Protein AF-A0A6B3EU23-F1 (afdb_monomer_lite)

Foldseek 3Di:
DPDDPPLDDQDDQCCVVPVVQDPLNSLLVSLCVQPDPVSHPPDVVLSVVQVVCVVVVHRGVSVVSVVVVVVDDDPDPDDD

Secondary structure (DSSP, 8-state):
---SSS--SPPPPGGGT-TTS-HHHHHHHHHHH-SSGGGS-SSHHHHHHHHHHHHTTPPPHHHHHHHHHHTS--------

Structure (mmCIF, N/CA/C/O backbone):
data_AF-A0A6B3EU23-F1
#
_entry.id   AF-A0A6B3EU23-F1
#
loop_
_atom_site.group_PDB
_atom_site.id
_atom_site.type_symbol
_atom_site.label_atom_id
_atom_site.label_alt_id
_atom_site.label_comp_id
_atom_site.label_asym_id
_atom_site.label_entity_id
_atom_site.label_seq_id
_atom_site.pdbx_PDB_ins_code
_atom_site.Cartn_x
_atom_site.Cartn_y
_atom_site.Cartn_z
_atom_site.occupancy
_atom_site.B_iso_or_equiv
_atom_site.auth_seq_id
_atom_site.auth_comp_id
_atom_site.auth_asym_id
_atom_site.auth_atom_id
_atom_site.pdbx_PDB_model_num
ATOM 1 N N . ALA A 1 1 ? 22.483 12.569 -21.054 1.00 45.06 1 ALA A N 1
ATOM 2 C CA . ALA A 1 1 ? 21.431 11.636 -20.607 1.00 45.06 1 ALA A CA 1
ATOM 3 C C . ALA A 1 1 ? 21.378 11.685 -19.084 1.00 45.06 1 ALA A C 1
ATOM 5 O O . ALA A 1 1 ? 22.354 11.326 -18.441 1.00 45.06 1 ALA A O 1
ATOM 6 N N . VAL A 1 2 ? 20.309 12.257 -18.529 1.00 44.25 2 VAL A N 1
ATOM 7 C CA . VAL A 1 2 ? 20.145 12.557 -17.096 1.00 44.25 2 VAL A CA 1
ATOM 8 C C . VAL A 1 2 ? 19.285 11.449 -16.491 1.00 44.25 2 VAL A C 1
ATOM 10 O O . VAL A 1 2 ? 18.067 11.539 -16.559 1.00 44.25 2 VAL A O 1
ATOM 13 N N . ALA A 1 3 ? 19.886 10.351 -16.019 1.00 49.78 3 ALA A N 1
ATOM 14 C CA . ALA A 1 3 ? 19.092 9.205 -15.553 1.00 49.78 3 ALA A CA 1
ATOM 15 C C . ALA A 1 3 ? 19.796 8.256 -14.560 1.00 49.78 3 ALA A C 1
ATOM 17 O O . ALA A 1 3 ? 19.511 7.066 -14.596 1.00 49.78 3 ALA A O 1
ATOM 18 N N . TYR A 1 4 ? 20.724 8.714 -13.702 1.00 47.38 4 TYR A N 1
ATOM 19 C CA . TYR A 1 4 ? 21.471 7.755 -12.858 1.00 47.38 4 TYR A CA 1
ATOM 20 C C . TYR A 1 4 ? 21.774 8.111 -11.390 1.00 47.38 4 TYR A C 1
ATOM 22 O O . TYR A 1 4 ? 22.412 7.294 -10.739 1.00 47.38 4 TYR A O 1
ATOM 30 N N . GLN A 1 5 ? 21.369 9.254 -10.816 1.00 48.12 5 GLN A N 1
ATOM 31 C CA . GLN A 1 5 ? 22.051 9.733 -9.587 1.00 48.12 5 GLN A CA 1
ATOM 32 C C . GLN A 1 5 ? 21.193 10.165 -8.379 1.00 48.12 5 GLN A C 1
ATOM 34 O O . GLN A 1 5 ? 21.643 10.989 -7.601 1.00 48.12 5 GLN A O 1
ATOM 39 N N . HIS A 1 6 ? 20.027 9.557 -8.128 1.00 50.00 6 HIS A N 1
ATOM 40 C CA . HIS A 1 6 ? 19.404 9.605 -6.782 1.00 50.00 6 HIS A CA 1
ATOM 41 C C . HIS A 1 6 ? 18.894 8.218 -6.346 1.00 50.00 6 HIS A C 1
ATOM 43 O O . HIS A 1 6 ? 17.748 8.043 -5.950 1.00 50.00 6 HIS A O 1
ATOM 49 N N . VAL A 1 7 ? 19.736 7.188 -6.496 1.00 51.47 7 VAL A N 1
ATOM 50 C CA . VAL A 1 7 ? 19.349 5.762 -6.368 1.00 51.47 7 VAL A CA 1
ATOM 51 C C . VAL A 1 7 ? 19.894 5.120 -5.077 1.00 51.47 7 VAL A C 1
ATOM 53 O O . VAL A 1 7 ? 20.084 3.911 -5.012 1.00 51.47 7 VAL A O 1
ATOM 56 N N . ARG A 1 8 ? 20.190 5.901 -4.028 1.00 50.84 8 ARG A N 1
ATOM 57 C CA . ARG A 1 8 ? 20.925 5.386 -2.850 1.00 50.84 8 ARG A CA 1
ATOM 58 C C . ARG A 1 8 ? 20.448 5.850 -1.478 1.00 50.84 8 ARG A C 1
ATOM 60 O O . ARG A 1 8 ? 21.115 5.548 -0.499 1.00 50.84 8 ARG A O 1
ATOM 67 N N . GLU A 1 9 ? 19.306 6.517 -1.386 1.00 57.72 9 GLU A N 1
ATOM 68 C CA . GLU A 1 9 ? 18.731 6.832 -0.079 1.00 57.72 9 GLU A CA 1
ATOM 69 C C . GLU A 1 9 ? 17.622 5.836 0.261 1.00 57.72 9 GLU A C 1
ATOM 71 O O . GLU A 1 9 ? 16.832 5.416 -0.601 1.00 57.72 9 GLU A O 1
ATOM 76 N N . GLU A 1 10 ? 17.636 5.389 1.515 1.00 64.38 10 GLU A N 1
ATOM 77 C CA . GLU A 1 10 ? 16.541 4.630 2.101 1.00 64.38 10 GLU A CA 1
ATOM 78 C C . GLU A 1 10 ? 15.275 5.479 2.019 1.00 64.38 10 GLU A C 1
ATOM 80 O O . GLU A 1 10 ? 15.308 6.658 2.385 1.00 64.38 10 GLU A O 1
ATOM 85 N N . PRO A 1 11 ? 14.171 4.926 1.493 1.00 70.50 11 PRO A N 1
ATOM 86 C CA . PRO A 1 11 ? 12.942 5.686 1.376 1.00 70.50 11 PRO A CA 1
ATOM 87 C C . PRO A 1 11 ? 12.488 6.092 2.776 1.00 70.50 11 PRO A C 1
ATOM 89 O O . PRO A 1 11 ? 12.252 5.237 3.629 1.00 70.50 11 PRO A O 1
ATOM 92 N N . GLN A 1 12 ? 12.384 7.400 3.014 1.00 79.00 12 GLN A N 1
ATOM 93 C CA . GLN A 1 12 ? 11.778 7.880 4.246 1.00 79.00 12 GLN A CA 1
ATOM 94 C C . GLN A 1 12 ? 10.292 7.506 4.258 1.00 79.00 12 GLN A C 1
ATOM 96 O O . GLN A 1 12 ? 9.659 7.520 3.194 1.00 79.00 12 GLN A O 1
ATOM 101 N N . PRO A 1 13 ? 9.729 7.168 5.431 1.00 83.25 13 PRO A N 1
ATOM 102 C CA . PRO A 1 13 ? 8.306 6.897 5.545 1.00 83.25 13 PRO A CA 1
ATOM 103 C C . PRO A 1 13 ? 7.503 8.094 5.024 1.00 83.25 13 PRO A C 1
ATOM 105 O O . PRO A 1 13 ? 7.838 9.234 5.360 1.00 83.25 13 PRO A O 1
ATOM 108 N N . PRO A 1 14 ? 6.465 7.878 4.202 1.00 84.50 14 PRO A N 1
ATOM 109 C CA . PRO A 1 14 ? 5.652 8.975 3.699 1.00 84.50 14 PRO A CA 1
ATOM 110 C C . PRO A 1 14 ? 4.979 9.791 4.819 1.00 84.50 14 PRO A C 1
ATOM 112 O O . PRO A 1 14 ? 4.802 10.997 4.642 1.00 84.50 14 PRO A O 1
ATOM 115 N N . SER A 1 15 ? 4.740 9.202 5.997 1.00 87.75 15 SER A N 1
ATOM 116 C CA . SER A 1 15 ? 4.296 9.914 7.208 1.00 87.75 15 SER A CA 1
ATOM 117 C C . SER A 1 15 ? 5.223 11.038 7.692 1.00 87.75 15 SER A C 1
ATOM 119 O O . SER A 1 15 ? 4.777 11.942 8.399 1.00 87.75 15 SER A O 1
ATOM 121 N N . VAL A 1 16 ? 6.502 11.043 7.288 1.00 86.75 16 VAL A N 1
ATOM 122 C CA . VAL A 1 16 ? 7.432 12.159 7.553 1.00 86.75 16 VAL A CA 1
ATOM 123 C C . VAL A 1 16 ? 7.032 13.415 6.776 1.00 86.75 16 VAL A C 1
ATOM 125 O O . VAL A 1 16 ? 7.279 14.532 7.233 1.00 86.75 16 VAL A O 1
ATOM 128 N N . PHE A 1 17 ? 6.421 13.243 5.605 1.00 87.69 17 PHE A N 1
ATOM 129 C CA . PHE A 1 17 ? 6.001 14.342 4.739 1.00 87.69 17 PHE A CA 1
ATOM 130 C C . PHE A 1 17 ? 4.543 14.739 4.971 1.00 87.69 17 PHE A C 1
ATOM 132 O O . PHE A 1 17 ? 4.213 15.915 4.820 1.00 87.69 17 PHE A O 1
ATOM 139 N N . ASP A 1 18 ? 3.692 13.782 5.344 1.00 87.25 18 ASP A N 1
ATOM 140 C CA . ASP A 1 18 ? 2.270 14.002 5.590 1.00 87.25 18 ASP A CA 1
ATOM 141 C C . ASP A 1 18 ? 1.791 13.202 6.820 1.00 87.25 18 ASP A C 1
ATOM 143 O O . ASP A 1 18 ? 1.687 11.976 6.753 1.00 87.25 18 ASP A O 1
ATOM 147 N N . PRO A 1 19 ? 1.471 13.866 7.947 1.00 86.56 19 PRO A N 1
ATOM 148 C CA . PRO A 1 19 ? 1.046 13.196 9.174 1.00 86.56 19 PRO A CA 1
ATOM 149 C C . PRO A 1 19 ? -0.336 12.528 9.079 1.00 86.56 19 PRO A C 1
ATOM 151 O O . PRO A 1 19 ? -0.704 11.798 10.000 1.00 86.56 19 PRO A O 1
ATOM 154 N N . 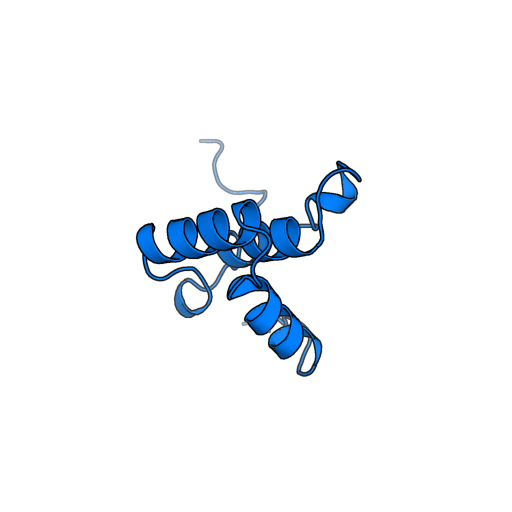GLU A 1 20 ? -1.114 12.758 8.015 1.00 89.88 20 GLU A N 1
ATOM 155 C CA . GLU A 1 20 ? -2.363 12.021 7.770 1.00 89.88 20 GLU A CA 1
ATOM 156 C C . GLU A 1 20 ? -2.098 10.575 7.311 1.00 89.88 20 GLU A C 1
ATOM 158 O O . GLU A 1 20 ? -2.994 9.725 7.351 1.00 89.88 20 GLU A O 1
ATOM 163 N N . ILE A 1 21 ? -0.861 10.266 6.911 1.00 87.19 21 ILE A N 1
ATOM 164 C CA . ILE A 1 21 ? -0.457 8.933 6.473 1.00 87.19 21 ILE A CA 1
ATOM 165 C C . ILE A 1 21 ? -0.227 8.037 7.689 1.00 87.19 21 ILE A C 1
ATOM 167 O O . ILE A 1 21 ? 0.613 8.290 8.551 1.00 87.19 21 ILE A O 1
ATOM 171 N N . THR A 1 22 ? -0.998 6.953 7.745 1.00 88.56 22 THR A N 1
ATOM 172 C CA . THR A 1 22 ? -0.944 5.997 8.853 1.00 88.56 22 THR A CA 1
ATOM 173 C C . THR A 1 22 ? 0.268 5.059 8.747 1.00 88.56 22 THR A C 1
ATOM 175 O O . THR A 1 22 ? 0.771 4.814 7.647 1.00 88.56 22 THR A O 1
ATOM 178 N N . PRO A 1 23 ? 0.711 4.440 9.859 1.00 86.81 23 PRO A N 1
ATOM 179 C CA . PRO A 1 23 ? 1.824 3.486 9.834 1.00 86.81 23 PRO A CA 1
ATOM 180 C C . PRO A 1 23 ? 1.618 2.283 8.896 1.00 86.81 23 PRO A C 1
ATOM 182 O O . PRO A 1 23 ? 2.581 1.756 8.340 1.00 86.81 23 PRO A O 1
ATOM 185 N N . ASP A 1 24 ? 0.373 1.846 8.682 1.00 88.31 24 ASP A N 1
ATOM 186 C CA . ASP A 1 24 ? 0.080 0.757 7.742 1.00 88.31 24 ASP A CA 1
ATOM 187 C C . ASP A 1 24 ? 0.237 1.208 6.278 1.00 88.31 24 ASP A C 1
ATOM 189 O O . ASP A 1 24 ? 0.712 0.440 5.437 1.00 88.31 24 ASP A O 1
ATOM 193 N N . MET A 1 25 ? -0.080 2.473 5.968 1.00 90.12 25 MET A N 1
ATOM 194 C CA . MET A 1 25 ? 0.197 3.067 4.653 1.00 90.12 25 MET A CA 1
ATOM 195 C C . MET A 1 25 ? 1.702 3.174 4.400 1.00 90.12 25 MET A C 1
ATOM 197 O O . MET A 1 25 ? 2.163 2.816 3.311 1.00 90.12 25 MET A O 1
ATOM 201 N N . ASP A 1 26 ? 2.473 3.593 5.409 1.00 88.94 26 ASP A N 1
ATOM 202 C CA . ASP A 1 26 ? 3.936 3.590 5.336 1.00 88.94 26 ASP A CA 1
ATOM 203 C C . ASP A 1 26 ? 4.456 2.189 5.013 1.00 88.94 26 ASP A C 1
ATOM 205 O O . ASP A 1 26 ? 5.277 2.030 4.111 1.00 88.94 26 ASP A O 1
ATOM 209 N N . ALA A 1 27 ? 3.955 1.156 5.696 1.00 89.75 27 ALA A N 1
ATOM 210 C CA . ALA A 1 27 ? 4.402 -0.216 5.485 1.00 89.75 27 ALA A CA 1
ATOM 211 C C . ALA A 1 27 ? 4.192 -0.685 4.034 1.00 89.75 27 ALA A C 1
ATOM 213 O O . ALA A 1 27 ? 5.097 -1.286 3.448 1.00 89.75 27 ALA A O 1
ATOM 214 N N . ILE A 1 28 ? 3.039 -0.377 3.427 1.00 90.38 28 ILE A N 1
ATOM 215 C CA . ILE A 1 28 ? 2.754 -0.718 2.024 1.00 90.38 28 ILE A CA 1
ATOM 216 C C . ILE A 1 28 ? 3.738 -0.012 1.084 1.00 90.38 28 ILE A C 1
ATOM 218 O O . ILE A 1 28 ? 4.310 -0.656 0.197 1.00 90.38 28 ILE A O 1
ATOM 222 N N . VAL A 1 29 ? 3.953 1.293 1.277 1.00 90.25 29 VAL A N 1
ATOM 223 C CA . VAL A 1 29 ? 4.836 2.103 0.423 1.00 90.25 29 VAL A CA 1
ATOM 224 C C . VAL A 1 29 ? 6.289 1.658 0.566 1.00 90.25 29 VAL A C 1
ATOM 226 O O . VAL A 1 29 ? 6.965 1.412 -0.433 1.00 90.25 29 VAL A O 1
ATOM 229 N N . LEU A 1 30 ? 6.766 1.485 1.796 1.00 88.94 30 LEU A N 1
ATOM 230 C CA . LEU A 1 30 ? 8.134 1.063 2.075 1.00 88.94 30 LEU A CA 1
ATOM 231 C C . LEU A 1 30 ? 8.412 -0.333 1.511 1.00 88.94 30 LEU A C 1
ATOM 233 O O . LEU A 1 30 ? 9.443 -0.516 0.863 1.00 88.94 30 LEU A O 1
ATOM 237 N N . LYS A 1 31 ? 7.473 -1.282 1.647 1.00 87.00 31 LYS A N 1
ATOM 238 C CA . LYS A 1 31 ? 7.575 -2.625 1.051 1.00 87.00 31 LYS A CA 1
ATOM 239 C C . LYS A 1 31 ? 7.668 -2.581 -0.476 1.00 87.00 31 LYS A C 1
ATOM 241 O O . LYS A 1 31 ? 8.446 -3.325 -1.069 1.00 87.00 31 LYS A O 1
ATOM 246 N N . 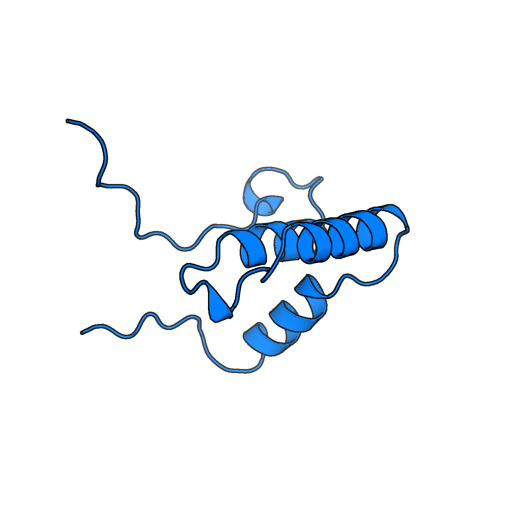ALA A 1 32 ? 6.919 -1.693 -1.127 1.00 88.06 32 ALA A N 1
ATOM 247 C CA . ALA A 1 32 ? 7.003 -1.511 -2.575 1.00 88.06 32 ALA A CA 1
ATOM 248 C C . ALA A 1 32 ? 8.353 -0.908 -3.020 1.00 88.06 32 ALA A C 1
ATOM 250 O O . ALA A 1 32 ? 8.835 -1.208 -4.115 1.00 88.06 32 ALA A O 1
ATOM 251 N N . LEU A 1 33 ? 8.984 -0.090 -2.170 1.00 86.88 33 LEU A N 1
ATOM 252 C CA . LEU A 1 33 ? 10.239 0.616 -2.452 1.00 86.88 33 LEU A CA 1
ATOM 253 C C . LEU A 1 33 ? 11.517 -0.142 -2.042 1.00 86.88 33 LEU A C 1
ATOM 255 O O . LEU A 1 33 ? 12.617 0.336 -2.348 1.00 86.88 33 LEU A O 1
ATOM 259 N N . VAL A 1 34 ? 11.408 -1.311 -1.393 1.00 86.44 34 VAL A N 1
ATOM 260 C CA . VAL A 1 34 ? 12.561 -2.161 -1.015 1.00 86.44 34 VAL A CA 1
ATOM 261 C C . VAL A 1 34 ? 13.448 -2.406 -2.236 1.00 86.44 34 VAL A C 1
ATOM 263 O O . VAL A 1 34 ? 12.929 -2.676 -3.313 1.00 86.44 34 VAL A O 1
ATOM 266 N N . LYS A 1 35 ? 14.783 -2.296 -2.159 1.00 81.25 35 LYS A N 1
ATOM 267 C CA . LYS A 1 35 ? 15.595 -2.440 -3.390 1.00 81.25 35 LYS A CA 1
ATOM 268 C C . LYS A 1 35 ? 15.654 -3.881 -3.887 1.00 81.25 35 LYS A C 1
ATOM 270 O O . LYS A 1 35 ? 15.598 -4.068 -5.099 1.00 81.25 35 LYS A O 1
ATOM 275 N N . ASP A 1 36 ? 15.704 -4.857 -2.983 1.00 82.88 36 ASP A N 1
ATOM 276 C CA . ASP A 1 36 ? 15.663 -6.280 -3.326 1.00 82.88 36 ASP A CA 1
ATOM 277 C C . ASP A 1 36 ? 14.231 -6.714 -3.723 1.00 82.88 36 ASP A C 1
ATOM 279 O O . ASP A 1 36 ? 13.318 -6.669 -2.890 1.00 82.88 36 ASP A O 1
ATOM 283 N N . PRO A 1 37 ? 14.008 -7.142 -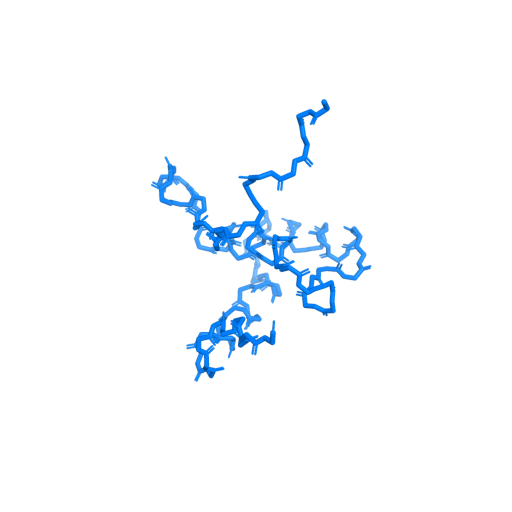4.983 1.00 82.94 37 PRO A N 1
ATOM 284 C CA . PRO A 1 37 ? 12.703 -7.597 -5.461 1.00 82.94 37 PRO A CA 1
ATOM 285 C C . PRO A 1 37 ? 12.127 -8.795 -4.698 1.00 82.94 37 PRO A C 1
ATOM 287 O O . PRO A 1 37 ? 10.907 -8.937 -4.652 1.00 82.94 37 PRO A O 1
ATOM 290 N N . ASN A 1 38 ? 12.960 -9.636 -4.077 1.00 84.62 38 ASN A N 1
ATOM 291 C CA . ASN A 1 38 ? 12.488 -10.798 -3.314 1.00 84.62 38 ASN A CA 1
ATOM 292 C C . ASN A 1 38 ? 11.706 -10.388 -2.058 1.00 84.62 38 ASN A C 1
ATOM 294 O O . ASN A 1 38 ? 10.867 -11.142 -1.575 1.00 84.62 38 ASN A O 1
ATOM 298 N N . TYR A 1 39 ? 11.961 -9.181 -1.549 1.00 83.62 39 TYR A N 1
ATOM 299 C CA . TYR A 1 39 ? 11.283 -8.623 -0.379 1.00 83.62 39 TYR A CA 1
ATOM 300 C C . TYR A 1 39 ? 10.150 -7.648 -0.752 1.00 83.62 39 TYR A C 1
ATOM 302 O O . TYR A 1 39 ? 9.438 -7.169 0.133 1.00 83.62 39 TYR A O 1
ATOM 310 N N . ARG A 1 40 ? 9.945 -7.367 -2.049 1.00 87.44 40 ARG A N 1
ATOM 311 C CA . ARG A 1 40 ? 8.780 -6.619 -2.550 1.00 87.44 40 ARG A CA 1
ATOM 312 C C . ARG A 1 40 ? 7.552 -7.521 -2.669 1.00 87.44 40 ARG A C 1
ATOM 314 O O . ARG A 1 40 ? 7.619 -8.744 -2.538 1.00 87.44 40 ARG A O 1
ATOM 321 N N . TYR A 1 41 ? 6.421 -6.902 -2.996 1.00 89.81 41 TYR A N 1
ATOM 322 C CA . TYR A 1 41 ? 5.278 -7.619 -3.552 1.00 89.81 41 TYR A CA 1
ATOM 323 C C . TYR A 1 41 ? 5.691 -8.404 -4.797 1.00 89.81 41 TYR A C 1
ATOM 325 O O . TYR A 1 41 ? 6.277 -7.845 -5.726 1.00 89.81 41 TYR A O 1
ATOM 333 N N . GLN A 1 42 ? 5.379 -9.699 -4.796 1.00 89.56 42 GLN A N 1
ATOM 334 C CA . GLN A 1 42 ? 5.693 -10.590 -5.911 1.00 89.56 42 GLN A CA 1
ATOM 335 C C . GLN A 1 42 ? 4.737 -10.364 -7.087 1.00 89.56 42 GLN A C 1
ATOM 337 O O . GLN A 1 42 ? 5.098 -10.601 -8.239 1.00 89.56 42 GLN A O 1
ATOM 342 N N . SER A 1 43 ? 3.541 -9.842 -6.810 1.00 92.81 43 SER A N 1
ATOM 343 C CA . SER A 1 43 ? 2.559 -9.447 -7.812 1.00 92.81 43 SER A CA 1
ATOM 344 C C . SER A 1 43 ? 1.844 -8.143 -7.446 1.00 92.81 43 SER A C 1
ATOM 346 O O . SER A 1 43 ? 1.792 -7.730 -6.286 1.00 92.81 43 SER A O 1
ATOM 348 N N . ALA A 1 44 ? 1.245 -7.495 -8.449 1.00 90.69 44 ALA A N 1
ATOM 349 C CA . ALA A 1 44 ? 0.356 -6.357 -8.220 1.00 90.69 44 ALA A CA 1
ATOM 350 C C . ALA A 1 44 ? -0.913 -6.759 -7.444 1.00 90.69 44 ALA A C 1
ATOM 352 O O . ALA A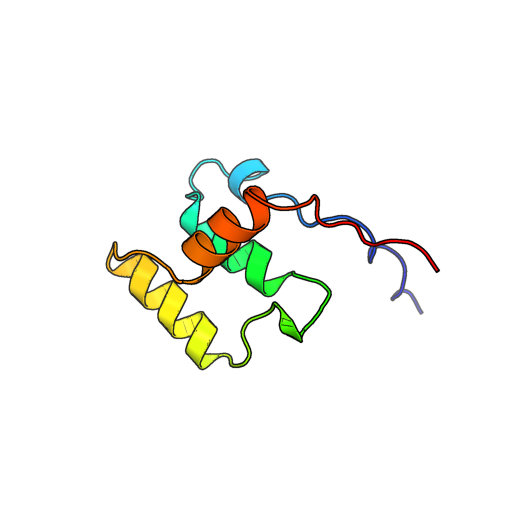 1 44 ? -1.465 -5.937 -6.718 1.00 90.69 44 ALA A O 1
ATOM 353 N N . ASP A 1 45 ? -1.350 -8.016 -7.569 1.00 93.88 45 ASP A N 1
ATOM 354 C CA . ASP A 1 45 ? -2.486 -8.554 -6.818 1.00 93.88 45 ASP A CA 1
ATOM 355 C C . ASP A 1 45 ? -2.186 -8.610 -5.315 1.00 93.88 45 ASP A C 1
ATOM 357 O O . ASP A 1 45 ? -3.044 -8.237 -4.518 1.00 93.88 45 ASP A O 1
ATOM 361 N N . ASP A 1 46 ? -0.959 -8.976 -4.927 1.00 91.38 46 ASP A N 1
ATOM 362 C CA . ASP A 1 46 ? -0.534 -8.966 -3.520 1.00 91.38 46 ASP A CA 1
ATOM 363 C C . ASP A 1 46 ? -0.542 -7.545 -2.945 1.00 91.38 46 ASP A C 1
ATOM 365 O O . ASP A 1 46 ? -0.967 -7.324 -1.812 1.00 91.38 46 ASP A O 1
ATOM 369 N N . MET A 1 47 ? -0.097 -6.564 -3.737 1.00 92.31 47 MET A N 1
ATOM 370 C CA . MET A 1 47 ? -0.149 -5.157 -3.339 1.00 92.31 47 MET A CA 1
ATOM 371 C C . MET A 1 47 ? -1.594 -4.660 -3.231 1.00 92.31 47 MET A C 1
ATOM 373 O O . MET A 1 47 ? -1.925 -3.932 -2.297 1.00 92.31 47 MET A O 1
ATOM 377 N N . ARG A 1 48 ? -2.470 -5.067 -4.161 1.00 93.25 48 ARG A N 1
ATOM 378 C CA . ARG A 1 48 ? -3.897 -4.731 -4.115 1.00 93.25 48 ARG A CA 1
ATOM 379 C C . ARG A 1 48 ? -4.555 -5.298 -2.860 1.00 93.25 48 ARG A C 1
ATOM 381 O O . ARG A 1 48 ? -5.295 -4.572 -2.210 1.00 93.25 48 ARG A O 1
ATOM 388 N N . ALA A 1 49 ? -4.258 -6.545 -2.504 1.00 94.06 49 ALA A N 1
ATOM 389 C CA . ALA A 1 49 ? -4.816 -7.186 -1.318 1.00 94.06 49 ALA A CA 1
ATOM 390 C C . ALA A 1 49 ? -4.464 -6.430 -0.023 1.00 94.06 49 ALA A C 1
ATOM 392 O O . ALA A 1 49 ? -5.335 -6.251 0.826 1.00 94.06 49 ALA A O 1
ATOM 393 N N . ASP A 1 50 ? -3.229 -5.931 0.109 1.00 92.75 50 ASP A N 1
ATOM 394 C CA . ASP A 1 50 ? -2.832 -5.110 1.264 1.00 92.75 50 ASP A CA 1
ATOM 395 C C . ASP A 1 50 ? -3.543 -3.744 1.275 1.00 92.75 50 ASP A C 1
ATOM 397 O O . ASP A 1 50 ? -3.954 -3.271 2.333 1.00 92.75 50 ASP A O 1
ATOM 401 N N . ILE A 1 51 ? -3.764 -3.126 0.111 1.00 93.19 51 ILE A N 1
ATOM 402 C CA . ILE A 1 51 ? -4.537 -1.876 0.011 1.00 93.19 51 ILE A CA 1
ATOM 403 C C . ILE A 1 51 ? -6.011 -2.108 0.377 1.00 93.19 51 ILE A C 1
ATOM 405 O O . ILE A 1 51 ? -6.592 -1.318 1.117 1.00 93.19 51 ILE A O 1
ATOM 409 N N . GLU A 1 52 ? -6.625 -3.183 -0.114 1.00 95.38 52 GLU A N 1
ATOM 410 C CA . GLU A 1 52 ? -8.005 -3.553 0.222 1.00 95.38 52 GLU A CA 1
ATOM 411 C C . GLU A 1 52 ? -8.148 -3.837 1.724 1.00 95.38 52 GLU A C 1
ATOM 413 O O . GLU A 1 52 ? -9.061 -3.314 2.362 1.00 95.38 52 GLU A O 1
ATOM 418 N N . ALA A 1 53 ? -7.210 -4.585 2.315 1.00 92.56 53 ALA A N 1
ATOM 419 C CA . ALA A 1 53 ? -7.183 -4.838 3.753 1.00 92.56 53 ALA A CA 1
ATOM 420 C C . ALA A 1 53 ? -7.102 -3.534 4.560 1.00 92.56 53 ALA A C 1
ATOM 422 O O . ALA A 1 53 ? -7.885 -3.355 5.493 1.00 92.56 53 ALA A O 1
ATOM 423 N N . LEU A 1 54 ? -6.232 -2.600 4.159 1.00 92.31 54 LEU A N 1
ATOM 424 C CA . LEU A 1 54 ? -6.119 -1.284 4.789 1.00 92.31 54 LEU A CA 1
ATOM 425 C C . LEU A 1 54 ? -7.443 -0.510 4.745 1.00 92.31 54 LEU A C 1
ATOM 427 O O . LEU A 1 54 ? -7.885 0.022 5.763 1.00 92.31 54 LEU A O 1
ATOM 431 N N . LEU A 1 55 ? -8.085 -0.450 3.574 1.00 91.25 55 LEU A N 1
ATOM 432 C CA . LEU A 1 55 ? -9.353 0.264 3.384 1.00 91.25 55 LEU A CA 1
ATOM 433 C C . LEU A 1 55 ? -10.497 -0.349 4.202 1.00 91.25 55 LEU A C 1
ATOM 435 O O . LEU A 1 55 ? -11.410 0.360 4.621 1.00 91.25 55 LEU A O 1
ATOM 439 N N . GLU A 1 56 ? -10.436 -1.652 4.457 1.00 93.31 56 GLU A N 1
ATOM 440 C CA . GLU A 1 56 ? -11.382 -2.381 5.304 1.00 93.31 56 GLU A CA 1
ATOM 441 C C . GLU A 1 56 ? -11.033 -2.319 6.804 1.00 93.31 56 GLU A C 1
ATOM 443 O O . GLU A 1 56 ? -11.742 -2.906 7.623 1.00 93.31 56 GLU A O 1
ATOM 448 N N . GLY A 1 57 ? -9.950 -1.630 7.185 1.00 87.88 57 GLY A N 1
ATOM 449 C CA . GLY A 1 57 ? -9.471 -1.552 8.569 1.00 87.88 57 GLY A CA 1
ATOM 450 C C . GLY A 1 57 ? -8.921 -2.879 9.101 1.00 87.88 57 GLY A C 1
ATOM 451 O O . GLY A 1 57 ? -8.888 -3.103 10.314 1.00 87.88 57 GLY A O 1
ATOM 452 N N . ARG A 1 58 ? -8.528 -3.786 8.203 1.00 90.50 58 ARG A N 1
ATOM 453 C CA . ARG A 1 58 ? -7.902 -5.066 8.534 1.00 90.50 58 ARG A CA 1
ATOM 454 C C . ARG A 1 58 ? -6.376 -4.920 8.573 1.00 90.50 58 ARG A C 1
ATOM 456 O O . ARG A 1 58 ? -5.823 -4.074 7.874 1.00 90.50 58 ARG A O 1
ATOM 463 N N . PRO A 1 59 ? -5.677 -5.766 9.350 1.00 86.00 59 PRO A N 1
ATOM 464 C CA . PRO A 1 59 ? -4.218 -5.788 9.345 1.00 86.00 59 PRO A CA 1
ATOM 465 C C . PRO A 1 59 ? -3.665 -6.077 7.944 1.00 86.00 59 PRO A C 1
ATOM 467 O O . PRO A 1 59 ? -4.134 -7.003 7.279 1.00 86.00 59 PRO A O 1
ATOM 470 N N . VAL A 1 60 ? -2.645 -5.324 7.528 1.00 90.00 60 VAL A N 1
ATOM 471 C CA . VAL A 1 60 ? -1.959 -5.514 6.241 1.00 90.00 60 VAL A CA 1
ATOM 472 C C . VAL A 1 60 ? -0.748 -6.434 6.401 1.00 90.00 60 VAL A C 1
ATOM 474 O O . VAL A 1 60 ? -0.040 -6.399 7.411 1.00 90.00 60 VAL A O 1
ATOM 477 N N . ALA A 1 61 ? -0.463 -7.268 5.404 1.00 87.31 61 ALA A N 1
ATOM 478 C CA . ALA A 1 61 ? 0.677 -8.180 5.455 1.00 87.31 61 ALA A CA 1
ATOM 479 C C . ALA A 1 61 ? 2.012 -7.416 5.468 1.00 87.31 61 ALA A C 1
ATOM 481 O O . ALA A 1 61 ? 2.998 -7.882 6.047 1.00 87.31 61 ALA A O 1
ATOM 482 N N . ALA A 1 62 ? 2.057 -6.232 4.853 1.00 84.81 62 ALA A N 1
ATOM 483 C CA . ALA A 1 62 ? 3.212 -5.344 4.891 1.00 84.81 62 ALA A CA 1
ATOM 484 C C . ALA A 1 62 ? 3.619 -4.915 6.309 1.00 84.81 62 ALA A C 1
ATOM 486 O O . ALA A 1 62 ? 4.813 -4.908 6.606 1.00 84.81 62 ALA A O 1
ATOM 487 N N . SER A 1 63 ? 2.674 -4.601 7.200 1.00 79.38 63 SER A N 1
ATOM 488 C CA . SER A 1 63 ? 2.999 -4.137 8.554 1.00 79.38 63 SER A CA 1
ATOM 489 C C . SER A 1 63 ? 3.485 -5.281 9.441 1.00 79.38 63 SER A C 1
ATOM 491 O O . SER A 1 63 ? 4.430 -5.097 10.207 1.00 79.38 63 SER A O 1
ATOM 493 N N . ALA A 1 64 ? 2.964 -6.496 9.245 1.00 75.38 64 ALA A N 1
ATOM 494 C CA . ALA A 1 64 ? 3.511 -7.704 9.863 1.00 75.38 64 ALA A CA 1
ATOM 495 C C . ALA A 1 64 ? 4.957 -7.986 9.409 1.00 75.38 64 ALA A C 1
ATOM 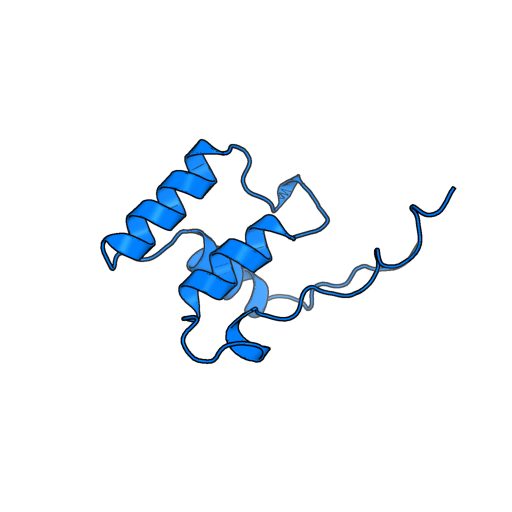497 O O . ALA A 1 64 ? 5.825 -8.270 10.236 1.00 75.38 64 ALA A O 1
ATOM 498 N N . ALA A 1 65 ? 5.241 -7.854 8.108 1.00 70.81 65 ALA A N 1
ATOM 499 C CA . ALA A 1 65 ? 6.588 -8.030 7.565 1.00 70.81 65 ALA A CA 1
ATOM 500 C C . ALA A 1 65 ? 7.569 -6.964 8.088 1.00 70.81 65 ALA A C 1
ATOM 502 O O . ALA A 1 65 ? 8.692 -7.295 8.462 1.00 70.81 65 ALA A O 1
ATOM 503 N N . MET A 1 66 ? 7.134 -5.703 8.185 1.00 69.25 66 MET A N 1
ATOM 504 C CA . MET A 1 66 ? 7.941 -4.604 8.728 1.00 69.25 66 MET A CA 1
ATOM 505 C C . MET A 1 66 ? 8.170 -4.726 10.238 1.00 69.25 66 MET A C 1
ATOM 507 O O . MET A 1 66 ? 9.274 -4.458 10.705 1.00 69.25 66 MET A O 1
ATOM 511 N N . GLY A 1 67 ? 7.179 -5.191 11.005 1.00 58.50 67 GLY A N 1
ATOM 512 C CA . GLY A 1 67 ? 7.345 -5.487 12.431 1.00 58.50 67 GLY A CA 1
ATOM 513 C C . GLY A 1 67 ? 8.361 -6.605 12.689 1.00 58.50 67 GLY A C 1
ATOM 514 O O . GLY A 1 67 ? 9.098 -6.559 13.673 1.00 58.50 67 GLY A O 1
ATOM 515 N N . MET A 1 68 ? 8.458 -7.572 11.773 1.00 51.47 68 MET A N 1
ATOM 516 C CA . MET A 1 68 ? 9.441 -8.656 11.843 1.00 51.47 68 MET A CA 1
ATOM 517 C C . MET A 1 68 ? 10.827 -8.227 11.334 1.00 51.47 68 MET A C 1
ATOM 519 O O . MET A 1 68 ? 11.834 -8.644 11.902 1.00 51.47 68 MET A O 1
ATOM 523 N N . ALA A 1 69 ? 10.890 -7.332 10.341 1.00 52.34 69 ALA A N 1
ATOM 524 C CA . ALA A 1 69 ? 12.133 -6.708 9.880 1.00 52.34 69 ALA A CA 1
ATOM 525 C C . ALA A 1 69 ? 12.722 -5.728 10.915 1.00 52.34 69 ALA A C 1
ATOM 527 O O . ALA A 1 69 ? 13.936 -5.645 11.069 1.00 52.34 69 ALA A O 1
ATOM 528 N N . GLY A 1 70 ? 11.879 -5.033 11.687 1.00 46.12 70 GLY A N 1
ATOM 529 C CA . GLY A 1 70 ? 12.307 -4.111 12.746 1.00 46.12 70 GLY A CA 1
ATOM 530 C C . GLY A 1 70 ? 12.869 -4.792 14.001 1.00 46.12 70 GLY A C 1
ATOM 531 O O . GLY A 1 70 ? 13.593 -4.157 14.765 1.00 46.12 70 GLY A O 1
ATOM 532 N N . ALA A 1 71 ? 12.582 -6.081 14.215 1.00 44.53 71 ALA A N 1
ATOM 533 C CA . ALA A 1 71 ? 13.056 -6.839 15.378 1.00 44.53 71 ALA A CA 1
ATOM 534 C C . ALA A 1 71 ? 14.399 -7.564 15.149 1.00 44.53 71 ALA A C 1
ATOM 536 O O . ALA A 1 71 ? 14.985 -8.085 16.099 1.00 44.53 71 ALA A O 1
ATOM 537 N N . GLY A 1 72 ? 14.906 -7.599 13.913 1.00 40.69 72 GLY A N 1
ATOM 538 C CA . GLY A 1 72 ? 16.086 -8.379 13.549 1.00 40.69 72 GLY A CA 1
ATOM 539 C C .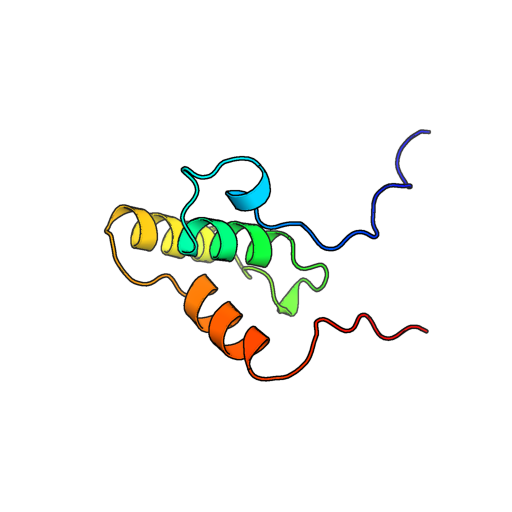 GLY A 1 72 ? 16.885 -7.744 12.422 1.00 40.69 72 GLY A C 1
ATOM 540 O O . GLY A 1 72 ? 16.815 -8.194 11.287 1.00 40.69 72 GLY A O 1
ATOM 541 N N . GLY A 1 73 ? 17.706 -6.755 12.765 1.00 40.84 73 GLY A N 1
ATOM 542 C CA . GLY A 1 73 ? 18.760 -6.259 11.887 1.00 40.84 73 GLY A CA 1
ATOM 543 C C . GLY A 1 73 ? 18.338 -5.045 11.075 1.00 40.84 73 GLY A C 1
ATOM 544 O O . GLY A 1 73 ? 17.393 -5.085 10.294 1.00 40.84 73 GLY A O 1
ATOM 545 N N . GLY A 1 74 ? 19.098 -3.961 11.251 1.00 42.50 74 GLY A N 1
ATOM 546 C CA . GLY A 1 74 ? 19.067 -2.836 10.332 1.00 42.50 74 GLY A CA 1
ATOM 547 C C . GLY A 1 74 ? 19.151 -3.341 8.897 1.00 42.50 74 GLY A C 1
ATOM 548 O O . GLY A 1 74 ? 19.803 -4.347 8.617 1.00 42.50 74 GLY A O 1
ATOM 549 N N . TYR A 1 75 ? 18.467 -2.633 8.012 1.00 52.97 75 TYR A N 1
ATOM 550 C CA . TYR A 1 75 ? 18.463 -2.786 6.560 1.00 52.97 75 TYR A CA 1
ATOM 551 C C . TYR A 1 75 ? 19.871 -2.512 5.987 1.00 52.97 75 TYR A C 1
ATOM 553 O O . TYR A 1 75 ? 20.105 -1.614 5.189 1.00 52.97 75 TYR A O 1
ATOM 561 N N . GLY A 1 76 ? 20.855 -3.288 6.432 1.00 44.09 76 GLY A N 1
ATOM 562 C CA . GLY A 1 76 ? 22.232 -3.228 6.004 1.00 44.09 76 GLY A CA 1
ATOM 563 C C . GLY A 1 76 ? 22.316 -3.653 4.552 1.00 44.09 76 GLY A C 1
ATOM 564 O O . GLY A 1 76 ? 22.426 -4.838 4.249 1.00 44.09 76 GLY A O 1
ATOM 565 N N . TYR A 1 77 ? 22.343 -2.670 3.658 1.00 47.38 77 TYR A N 1
ATOM 566 C CA . TYR A 1 77 ? 23.098 -2.799 2.421 1.00 47.38 77 TYR A CA 1
ATOM 567 C C . TYR A 1 77 ? 24.577 -2.879 2.814 1.00 47.38 77 TYR A C 1
ATOM 569 O O . TYR A 1 77 ? 25.278 -1.871 2.888 1.00 47.38 77 TYR A O 1
ATOM 577 N N . GLY A 1 78 ? 25.020 -4.090 3.165 1.00 40.44 78 GLY A N 1
ATOM 578 C CA . GLY A 1 78 ? 26.430 -4.432 3.287 1.00 40.44 78 GLY A CA 1
ATOM 579 C C . GLY A 1 78 ? 27.107 -4.205 1.941 1.00 40.44 78 GLY A C 1
ATOM 580 O O . GLY A 1 78 ? 26.589 -4.622 0.907 1.00 40.44 78 GLY A O 1
ATOM 581 N N . GLY A 1 79 ? 28.206 -3.456 1.970 1.00 44.53 79 GLY A N 1
ATOM 582 C CA . GLY A 1 79 ? 29.000 -3.146 0.794 1.00 44.53 79 GLY A CA 1
ATOM 583 C C . GLY A 1 79 ? 29.735 -4.365 0.248 1.00 44.53 79 GLY A C 1
ATOM 584 O O . GLY A 1 79 ? 30.266 -5.163 1.017 1.00 44.53 79 GLY A O 1
ATOM 585 N N . ASP A 1 80 ? 29.805 -4.410 -1.077 1.00 37.53 80 ASP A N 1
ATOM 586 C CA . ASP A 1 80 ? 30.855 -5.047 -1.871 1.00 37.53 80 ASP A CA 1
ATOM 587 C C . ASP A 1 80 ? 31.387 -4.003 -2.867 1.00 37.53 80 ASP A C 1
ATOM 589 O O . ASP A 1 80 ? 30.559 -3.239 -3.431 1.00 37.53 80 ASP A O 1
#

Sequence (80 aa):
AVAYQHVREEPQPPSVFDPEITPDMDAIVLKALVKDPNYRYQSADDMRADIEALLEGRPVAASAAMGMAGAGGGYGYGGD

Radius of gyration: 13.97 Å; chains: 1; bounding box: 42×25×36 Å

pLDDT: mean 75.45, std 18.87, range [37.53, 95.38]